Protein AF-A0A967TKH8-F1 (afdb_monomer)

Foldseek 3Di:
DFDAQPLVVVLCCCPPVVNVVVQCPPPPNVVPDSVVSSVVSVVVRVCCGPPVVVCPVVCVVPPWDADPNDID

Solvent-accessible surface area (backbone atoms only — not comparable to full-atom values): 4378 Å² total; per-residue (Å²): 139,84,74,76,68,63,51,70,62,55,48,44,46,43,52,69,70,69,28,45,78,62,51,27,70,38,92,93,27,67,86,60,46,70,69,62,49,50,54,49,48,51,55,49,35,47,46,44,48,69,63,48,52,69,47,53,59,56,50,69,76,68,54,80,44,80,54,99,94,40,81,89

pLDDT: mean 94.78, std 4.26, range [66.62, 98.38]

Structure (mmCIF, N/CA/C/O backbone):
data_AF-A0A967TKH8-F1
#
_entry.id   AF-A0A967TKH8-F1
#
loop_
_atom_site.group_PDB
_atom_site.id
_atom_site.type_symbol
_atom_site.label_atom_id
_atom_site.label_alt_id
_atom_site.label_comp_id
_atom_site.label_asym_id
_atom_site.label_entity_id
_atom_site.label_seq_id
_atom_site.pdbx_PDB_ins_code
_atom_site.Cartn_x
_atom_site.Cartn_y
_atom_site.Cartn_z
_atom_site.occupancy
_atom_site.B_iso_or_equiv
_atom_site.auth_seq_id
_atom_site.auth_comp_id
_atom_site.auth_asym_id
_atom_site.auth_atom_id
_atom_site.pdbx_PDB_model_num
ATOM 1 N N . MET A 1 1 ? 16.280 5.590 -5.584 1.00 66.62 1 MET A N 1
ATOM 2 C CA . MET A 1 1 ? 14.947 6.123 -5.227 1.00 66.62 1 MET A CA 1
ATOM 3 C C . MET A 1 1 ? 14.570 5.506 -3.889 1.00 66.62 1 MET A C 1
ATOM 5 O O . MET A 1 1 ? 14.970 4.371 -3.666 1.00 66.62 1 MET A O 1
ATOM 9 N N . ILE A 1 2 ? 13.899 6.229 -2.994 1.00 87.94 2 ILE A N 1
ATOM 10 C CA . ILE A 1 2 ? 13.471 5.695 -1.692 1.00 87.94 2 ILE A CA 1
ATOM 11 C C . ILE A 1 2 ? 11.958 5.882 -1.619 1.00 87.94 2 ILE A C 1
ATOM 13 O O . ILE A 1 2 ? 11.488 7.012 -1.718 1.00 87.94 2 ILE A O 1
ATOM 17 N N . TYR A 1 3 ? 11.215 4.787 -1.479 1.00 95.69 3 TYR A N 1
ATOM 18 C CA . TYR A 1 3 ? 9.810 4.815 -1.083 1.00 95.69 3 TYR A CA 1
ATOM 19 C C . TYR A 1 3 ? 9.741 4.505 0.408 1.00 95.69 3 TYR A C 1
ATOM 21 O O . TYR A 1 3 ? 10.358 3.549 0.869 1.00 95.69 3 TYR A O 1
ATOM 29 N N . ASN A 1 4 ? 9.019 5.337 1.151 1.00 95.56 4 ASN A N 1
ATOM 30 C CA . ASN A 1 4 ? 8.748 5.121 2.562 1.00 95.56 4 ASN A CA 1
ATOM 31 C C . ASN A 1 4 ? 7.239 5.218 2.769 1.00 95.56 4 ASN A C 1
ATOM 33 O O . ASN A 1 4 ? 6.662 6.291 2.579 1.00 95.56 4 ASN A O 1
ATOM 37 N N . ALA A 1 5 ? 6.603 4.100 3.115 1.00 97.12 5 ALA A N 1
ATOM 38 C CA . ALA A 1 5 ? 5.164 4.066 3.329 1.00 97.12 5 ALA A CA 1
ATOM 39 C C . ALA A 1 5 ? 4.793 4.919 4.561 1.00 97.12 5 ALA A C 1
ATOM 41 O O . ALA A 1 5 ? 5.361 4.709 5.637 1.00 97.12 5 ALA A O 1
ATOM 42 N N . PRO A 1 6 ? 3.846 5.871 4.456 1.00 97.56 6 PRO A N 1
ATOM 43 C CA . PRO A 1 6 ? 3.466 6.741 5.567 1.00 97.56 6 PR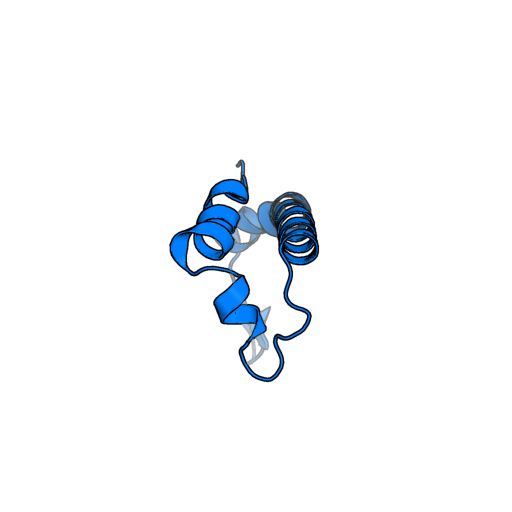O A CA 1
ATOM 44 C C . PRO A 1 6 ? 2.463 6.043 6.504 1.00 97.56 6 PRO A C 1
ATOM 46 O O . PRO A 1 6 ? 1.369 6.545 6.749 1.00 97.56 6 PRO A O 1
ATOM 49 N N . ILE A 1 7 ? 2.836 4.870 7.028 1.00 97.50 7 ILE A N 1
ATOM 50 C CA . ILE A 1 7 ? 1.955 3.979 7.806 1.00 97.50 7 ILE A CA 1
ATOM 51 C C . ILE A 1 7 ? 1.346 4.702 9.007 1.00 97.50 7 ILE A C 1
ATOM 53 O O . ILE A 1 7 ? 0.144 4.613 9.229 1.00 97.50 7 ILE A O 1
ATOM 57 N N . ARG A 1 8 ? 2.151 5.475 9.744 1.00 97.25 8 ARG A N 1
ATOM 58 C CA . ARG A 1 8 ? 1.674 6.234 10.909 1.00 97.25 8 ARG A CA 1
ATOM 59 C C . ARG A 1 8 ? 0.518 7.168 10.550 1.00 97.25 8 ARG A C 1
ATOM 61 O O . ARG A 1 8 ? -0.469 7.232 11.270 1.00 97.25 8 ARG A O 1
ATOM 68 N N . ASP A 1 9 ? 0.650 7.890 9.444 1.00 98.06 9 ASP A N 1
ATOM 69 C CA . ASP A 1 9 ? -0.362 8.856 9.031 1.00 98.06 9 ASP A CA 1
ATOM 70 C C . ASP A 1 9 ? -1.614 8.130 8.493 1.00 98.06 9 ASP A C 1
ATOM 72 O O . ASP A 1 9 ? -2.732 8.592 8.706 1.00 98.06 9 ASP A O 1
ATOM 76 N N . MET A 1 10 ? -1.454 6.957 7.863 1.00 97.25 10 MET A N 1
ATOM 77 C CA . MET A 1 10 ? -2.577 6.097 7.463 1.00 97.25 10 MET A CA 1
ATOM 78 C C . MET A 1 10 ? -3.346 5.545 8.673 1.00 97.25 10 MET A C 1
ATOM 80 O O . MET A 1 10 ? -4.575 5.600 8.679 1.00 97.25 10 MET A O 1
ATOM 84 N N . LEU A 1 11 ? -2.641 5.066 9.703 1.00 96.56 11 LEU A N 1
ATOM 85 C CA . LEU A 1 11 ? -3.249 4.604 10.954 1.00 96.56 11 LEU A CA 1
ATOM 86 C C . LEU A 1 11 ? -3.998 5.739 11.649 1.00 96.56 11 LEU A C 1
ATOM 88 O O . LEU A 1 11 ? -5.169 5.576 11.969 1.00 96.56 11 LEU A O 1
ATOM 92 N N . PHE A 1 12 ? -3.388 6.922 11.762 1.00 96.25 12 PHE A N 1
ATOM 93 C CA . PHE A 1 12 ? -4.049 8.107 12.315 1.00 96.25 12 PHE A CA 1
ATOM 94 C C . PHE A 1 12 ? -5.389 8.409 11.622 1.00 96.25 12 PHE A C 1
ATOM 96 O O . PHE A 1 12 ? -6.398 8.674 12.280 1.00 96.25 12 PHE A O 1
ATOM 103 N N . LEU A 1 13 ? -5.432 8.347 10.287 1.00 96.19 13 LEU A N 1
ATOM 104 C CA . LEU A 1 13 ? -6.666 8.601 9.541 1.00 96.19 13 LEU A CA 1
ATOM 105 C C . LEU A 1 13 ? -7.768 7.588 9.870 1.00 96.19 13 LEU A C 1
ATOM 107 O O . LEU A 1 13 ? -8.936 7.965 9.966 1.00 96.19 13 LEU A O 1
ATOM 111 N N . VAL A 1 14 ? -7.424 6.314 10.032 1.00 94.75 14 VAL A N 1
ATOM 112 C CA . VAL A 1 14 ? -8.416 5.263 10.282 1.00 94.75 14 VAL A CA 1
ATOM 113 C C . VAL A 1 14 ? -8.832 5.222 11.752 1.00 94.75 14 VAL A C 1
ATOM 115 O O . VAL A 1 14 ? -10.026 5.184 12.054 1.00 94.75 14 VAL A O 1
ATOM 118 N N . GLU A 1 15 ? -7.868 5.286 12.662 1.00 93.12 15 GLU A N 1
ATOM 119 C CA . GLU A 1 15 ? -8.084 5.136 14.099 1.00 93.12 15 GLU A CA 1
ATOM 120 C C . GLU A 1 15 ? -8.641 6.407 14.736 1.00 93.12 15 GLU A C 1
ATOM 122 O O . GLU A 1 15 ? -9.661 6.349 15.421 1.00 93.12 15 GLU A O 1
ATOM 127 N N . GLU A 1 16 ? -8.015 7.559 14.487 1.00 91.25 16 GLU A N 1
ATOM 128 C CA . GLU A 1 16 ? -8.349 8.804 15.184 1.00 91.25 16 GLU A CA 1
ATOM 129 C C . GLU A 1 16 ? -9.374 9.642 14.421 1.00 91.25 16 GLU A C 1
ATOM 131 O O . GLU A 1 16 ? -10.320 10.171 15.009 1.00 91.25 16 GLU A O 1
ATOM 136 N N . TRP A 1 17 ? -9.208 9.774 13.103 1.00 94.00 17 TRP A N 1
ATOM 137 C CA . TRP A 1 17 ? -10.055 10.667 12.312 1.00 94.00 17 TRP A CA 1
ATOM 138 C C . TRP A 1 17 ? -11.396 10.030 11.930 1.00 94.00 17 TRP A C 1
ATOM 140 O O . TRP A 1 17 ? -12.466 10.583 12.206 1.00 94.00 17 TRP A O 1
ATOM 150 N N . LEU A 1 18 ? -11.361 8.859 11.289 1.00 92.19 18 LEU A N 1
ATOM 151 C CA . LEU A 1 18 ? -12.571 8.123 10.913 1.00 92.19 18 LEU A CA 1
ATOM 152 C C . LEU A 1 18 ? -13.213 7.473 12.147 1.00 92.19 18 LEU A C 1
ATOM 154 O O . LEU A 1 18 ? -14.427 7.610 12.366 1.00 92.19 18 LEU A O 1
ATOM 158 N N . GLY A 1 19 ? -12.385 6.858 12.991 1.00 92.12 19 GLY A N 1
ATOM 159 C CA . GLY A 1 19 ? -12.794 6.113 14.173 1.00 92.12 19 GLY A CA 1
ATOM 160 C C . GLY A 1 19 ? -13.078 4.661 13.817 1.00 92.12 19 GLY A C 1
ATOM 161 O O . GLY A 1 19 ? -14.149 4.356 13.285 1.00 92.12 19 GLY A O 1
ATOM 162 N N . ILE A 1 20 ? -12.147 3.770 14.155 1.00 90.06 20 ILE A N 1
ATOM 163 C CA . ILE A 1 20 ? -12.214 2.346 13.799 1.00 90.06 20 ILE A CA 1
ATOM 164 C C . ILE A 1 20 ? -13.489 1.663 14.315 1.00 90.06 20 ILE A C 1
ATOM 166 O O . ILE A 1 20 ? -14.147 0.940 13.575 1.00 90.06 20 ILE A O 1
ATOM 170 N N . ASP A 1 21 ? -13.958 2.036 15.509 1.00 89.19 21 ASP A N 1
ATOM 171 C CA . ASP A 1 21 ? -15.217 1.540 16.082 1.00 89.19 21 ASP A CA 1
ATOM 172 C C . ASP A 1 21 ? -16.439 1.769 15.184 1.00 89.19 21 ASP A C 1
ATOM 174 O O . ASP A 1 21 ? -17.429 1.038 15.266 1.00 89.19 21 ASP A O 1
ATOM 178 N N . LYS A 1 22 ? -16.424 2.822 14.359 1.00 91.38 22 LYS A N 1
ATOM 179 C CA . LYS A 1 22 ? -17.518 3.096 13.420 1.00 91.38 22 LYS A CA 1
ATOM 180 C C . LYS A 1 22 ? -17.446 2.173 12.211 1.00 91.38 22 LYS A C 1
ATOM 182 O O . LYS A 1 22 ? -18.497 1.797 11.702 1.00 91.38 22 LYS A O 1
ATOM 187 N N . LEU A 1 23 ? -16.236 1.826 11.773 1.00 89.56 23 LEU A N 1
ATOM 188 C CA . LEU A 1 23 ? -16.006 0.909 10.660 1.00 89.56 23 LEU A CA 1
ATOM 189 C C . LEU A 1 23 ? -16.429 -0.507 11.042 1.00 89.56 23 LEU A C 1
ATOM 191 O O . LEU A 1 23 ? -17.170 -1.128 10.291 1.00 89.56 23 LEU A O 1
ATOM 195 N N . ASN A 1 24 ? -16.099 -0.952 12.254 1.00 91.56 24 ASN A N 1
ATOM 196 C CA . ASN A 1 24 ? -16.415 -2.307 12.720 1.00 91.56 24 ASN A CA 1
ATOM 197 C C . ASN A 1 24 ? -17.916 -2.572 12.874 1.00 91.56 24 ASN A C 1
ATOM 199 O O . ASN A 1 24 ? -18.361 -3.710 12.964 1.00 91.56 24 ASN A O 1
ATOM 203 N N . ARG A 1 25 ? -18.723 -1.510 12.944 1.00 93.44 25 ARG A N 1
ATOM 204 C CA . ARG A 1 25 ? -20.189 -1.599 13.014 1.00 93.44 25 ARG A CA 1
ATOM 205 C C . ARG A 1 25 ? -20.842 -1.681 11.638 1.00 93.44 25 ARG A C 1
ATOM 207 O O . ARG A 1 25 ? -22.065 -1.818 11.566 1.00 93.44 25 ARG A O 1
ATOM 214 N N . LEU A 1 26 ? -20.073 -1.528 10.562 1.00 94.19 26 LEU A N 1
ATOM 215 C CA . LEU A 1 26 ? -20.588 -1.694 9.213 1.00 94.19 26 LEU A CA 1
ATOM 216 C C . LEU A 1 26 ? -20.775 -3.188 8.921 1.00 94.19 26 LEU A C 1
ATOM 218 O O . LEU A 1 26 ? -19.897 -3.980 9.259 1.00 94.19 26 LEU A O 1
ATOM 222 N N . PRO A 1 27 ? -21.881 -3.577 8.262 1.00 96.00 27 PRO A N 1
ATOM 223 C CA . PRO A 1 27 ? -22.093 -4.965 7.873 1.00 96.00 27 PRO A CA 1
ATOM 224 C C . PRO A 1 27 ? -20.922 -5.497 7.035 1.00 96.00 27 PRO A C 1
ATOM 226 O O . PRO A 1 27 ? -20.611 -4.922 5.987 1.00 96.00 27 PRO A O 1
ATOM 229 N N . GLY A 1 28 ? -20.302 -6.591 7.476 1.00 94.81 28 GLY A N 1
ATOM 230 C CA . GLY A 1 28 ? -19.158 -7.227 6.811 1.00 94.81 28 GLY A CA 1
ATOM 231 C C . GLY A 1 28 ? -17.777 -6.707 7.229 1.00 94.81 28 GLY A C 1
ATOM 232 O O . GLY A 1 28 ? -16.785 -7.124 6.636 1.00 94.81 28 GLY A O 1
ATOM 233 N N . TYR A 1 29 ? -17.702 -5.804 8.210 1.00 92.38 29 TYR A N 1
ATOM 234 C CA . TYR A 1 29 ? -16.456 -5.254 8.761 1.00 92.38 29 TYR A CA 1
ATOM 235 C C . TYR A 1 29 ? -16.289 -5.559 10.254 1.00 92.38 29 TYR A C 1
ATOM 237 O O . TYR A 1 29 ? -15.458 -4.948 10.915 1.00 92.38 29 TYR A O 1
ATOM 245 N N . GLU A 1 30 ? -17.059 -6.497 10.799 1.00 93.75 30 GLU A N 1
ATOM 246 C CA . GLU A 1 30 ? -17.097 -6.802 12.233 1.00 93.75 30 GLU A CA 1
ATOM 247 C C . GLU A 1 30 ? -15.722 -7.191 12.803 1.00 93.75 30 GLU A C 1
ATOM 249 O O . GLU A 1 30 ? -15.427 -6.869 13.953 1.00 93.75 30 GLU A O 1
ATOM 254 N N . ASP A 1 31 ? -14.877 -7.809 11.973 1.00 90.19 31 ASP A N 1
ATOM 255 C CA . ASP A 1 31 ? -13.514 -8.245 12.306 1.00 90.19 31 ASP A CA 1
ATOM 256 C C . ASP A 1 31 ? -12.430 -7.235 11.881 1.00 90.19 31 ASP A C 1
ATOM 258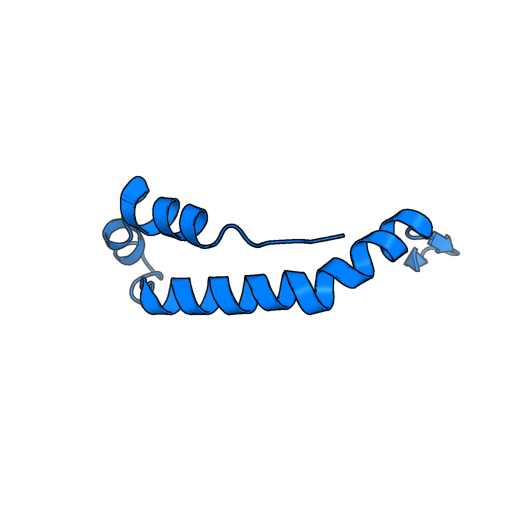 O O . ASP A 1 31 ? -11.246 -7.560 11.851 1.00 90.19 31 ASP A O 1
ATOM 262 N N . PHE A 1 32 ? -12.803 -6.017 11.482 1.00 91.25 32 PHE A N 1
ATOM 263 C CA . PHE A 1 32 ? -11.820 -4.979 11.188 1.00 91.25 32 PHE A CA 1
ATOM 264 C C . PHE A 1 32 ? -11.209 -4.496 12.511 1.00 91.25 32 PHE A C 1
ATOM 266 O O . PHE A 1 32 ? -11.927 -4.101 13.412 1.00 91.25 32 PHE A O 1
ATOM 273 N N . ASP A 1 33 ? -9.894 -4.537 12.695 1.00 91.69 33 ASP A N 1
ATOM 274 C CA . ASP A 1 33 ? -9.275 -4.105 13.954 1.00 91.69 33 ASP 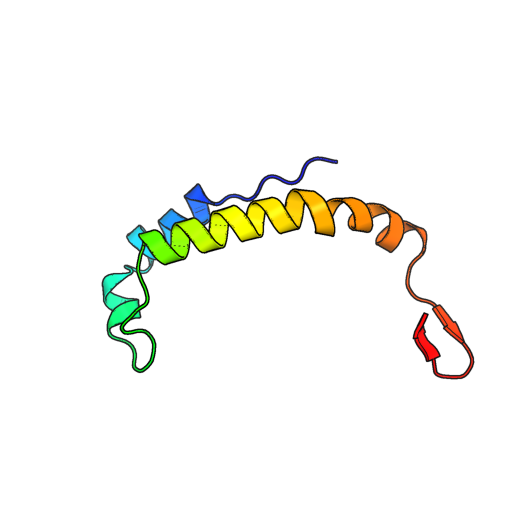A CA 1
ATOM 275 C C . ASP A 1 33 ? -7.909 -3.449 13.726 1.00 91.69 33 ASP A C 1
ATOM 277 O O . ASP A 1 33 ? -7.303 -3.587 12.659 1.00 91.69 33 ASP A O 1
ATOM 281 N N . SER A 1 34 ? -7.456 -2.686 14.723 1.00 91.75 34 SE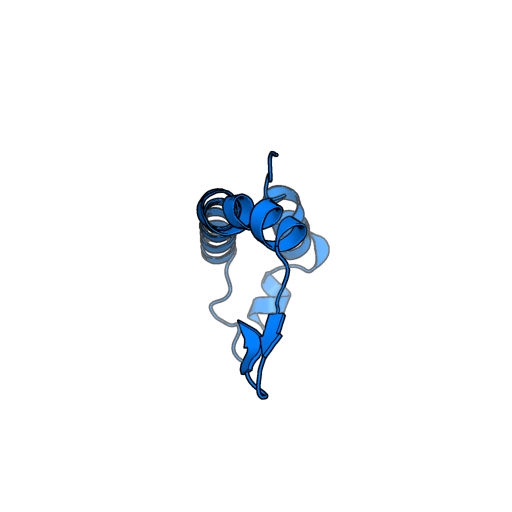R A N 1
ATOM 282 C CA . SER A 1 34 ? -6.239 -1.871 14.646 1.00 91.75 34 SER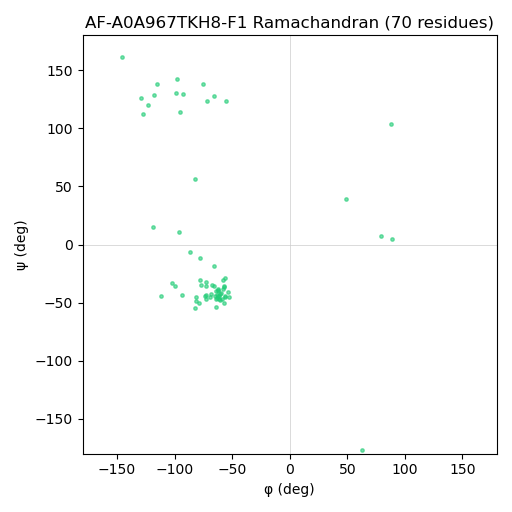 A CA 1
ATOM 283 C C . SER A 1 34 ? -4.977 -2.706 14.465 1.00 91.75 34 SER A C 1
ATOM 285 O O . SER A 1 34 ? -4.106 -2.330 13.679 1.00 91.75 34 SER A O 1
ATOM 287 N N . ASP A 1 35 ? -4.884 -3.848 15.145 1.00 93.75 35 ASP A N 1
ATOM 288 C CA . ASP A 1 35 ? -3.698 -4.700 15.089 1.00 93.75 35 ASP A CA 1
ATOM 289 C C . ASP A 1 35 ? -3.590 -5.344 13.701 1.00 93.75 35 ASP A C 1
ATOM 291 O O . ASP A 1 35 ? -2.531 -5.305 13.064 1.00 93.75 35 ASP A O 1
ATOM 295 N N . THR A 1 36 ? -4.709 -5.862 13.186 1.00 93.50 36 THR A N 1
ATOM 296 C CA . THR A 1 36 ? -4.796 -6.417 11.830 1.00 93.50 36 THR A CA 1
ATOM 297 C C . THR A 1 36 ? -4.495 -5.354 10.774 1.00 93.50 36 THR A C 1
ATOM 299 O O . THR A 1 36 ? -3.722 -5.607 9.845 1.00 93.50 36 THR A O 1
ATOM 302 N N . LEU A 1 37 ? -5.050 -4.146 10.911 1.00 94.62 37 LEU A N 1
ATOM 303 C CA . LEU A 1 37 ? -4.774 -3.034 10.001 1.00 94.62 37 LEU A CA 1
ATOM 304 C C . LEU A 1 37 ? -3.288 -2.658 10.001 1.00 94.62 37 LEU A C 1
ATOM 306 O O . LEU A 1 37 ? -2.696 -2.523 8.928 1.00 94.62 37 LEU A O 1
ATOM 310 N N . GLY A 1 38 ? -2.682 -2.512 11.180 1.00 96.69 38 GLY A N 1
ATOM 311 C CA . GLY A 1 38 ? -1.262 -2.201 11.330 1.00 96.69 38 GLY A CA 1
ATOM 312 C C . GLY A 1 38 ? -0.378 -3.237 10.642 1.00 96.69 38 GLY A C 1
ATOM 313 O O . GLY A 1 38 ? 0.444 -2.875 9.798 1.00 96.69 38 GLY A O 1
ATOM 314 N N . ALA A 1 39 ? -0.616 -4.523 10.908 1.00 97.38 39 ALA A N 1
ATOM 315 C CA . ALA A 1 39 ? 0.133 -5.618 10.292 1.00 97.38 39 ALA A CA 1
ATOM 316 C C . ALA A 1 39 ? 0.019 -5.623 8.756 1.00 97.38 39 ALA A C 1
ATOM 318 O O . ALA A 1 39 ? 1.016 -5.809 8.052 1.00 97.38 39 ALA A O 1
ATOM 319 N N . ILE A 1 40 ? -1.181 -5.376 8.219 1.00 96.75 40 ILE A N 1
ATOM 320 C CA . ILE A 1 40 ? -1.402 -5.279 6.768 1.00 96.75 40 ILE A CA 1
ATOM 321 C C . ILE A 1 40 ? -0.629 -4.097 6.178 1.00 96.75 40 ILE A C 1
ATOM 323 O O . ILE A 1 40 ? 0.024 -4.254 5.145 1.00 96.75 40 ILE A O 1
ATOM 327 N N . LEU A 1 41 ? -0.691 -2.920 6.805 1.00 97.88 41 LEU A N 1
ATOM 328 C CA . LEU A 1 41 ? -0.008 -1.725 6.308 1.00 97.88 41 LEU A CA 1
ATOM 329 C C . LEU A 1 41 ? 1.520 -1.872 6.348 1.00 97.88 41 LEU A C 1
ATOM 331 O O . LEU A 1 41 ? 2.195 -1.404 5.429 1.00 97.88 41 LEU A O 1
ATOM 335 N N . GLU A 1 42 ? 2.064 -2.545 7.362 1.00 98.12 42 GLU A N 1
ATOM 336 C CA . GLU A 1 42 ? 3.496 -2.847 7.464 1.00 98.12 42 GLU A CA 1
ATOM 337 C C . GLU A 1 42 ? 3.981 -3.764 6.340 1.00 98.12 42 GL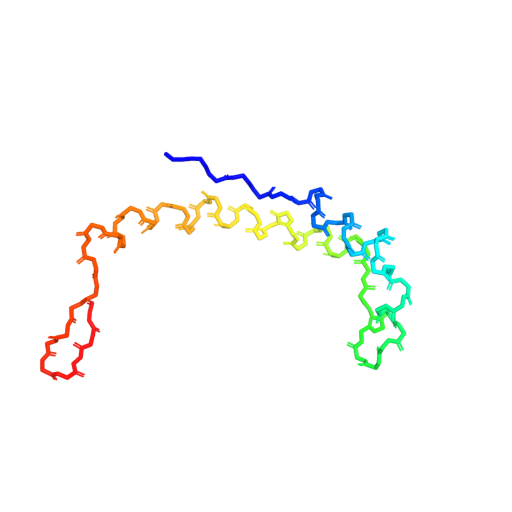U A C 1
ATOM 339 O O . GLU A 1 42 ? 4.909 -3.402 5.606 1.00 98.12 42 GLU A O 1
ATOM 344 N N . GLU A 1 43 ? 3.336 -4.916 6.141 1.00 98.31 43 GLU A N 1
ATOM 345 C CA . GLU A 1 43 ? 3.737 -5.836 5.071 1.00 98.31 43 GLU A CA 1
ATOM 346 C C . GLU A 1 43 ? 3.458 -5.251 3.679 1.00 98.31 43 GLU A C 1
ATOM 348 O O . GLU A 1 43 ? 4.282 -5.411 2.776 1.00 98.31 43 GLU A O 1
ATOM 353 N N . ALA A 1 44 ? 2.375 -4.488 3.497 1.00 98.38 44 ALA A N 1
ATOM 354 C CA . ALA A 1 44 ? 2.126 -3.764 2.250 1.00 98.38 44 ALA A CA 1
ATOM 355 C C . ALA A 1 44 ? 3.218 -2.718 1.978 1.00 98.38 44 ALA A C 1
ATOM 357 O O . ALA A 1 44 ? 3.737 -2.635 0.864 1.00 98.38 44 ALA A O 1
ATOM 358 N N . GLY A 1 45 ? 3.622 -1.946 2.990 1.00 97.94 45 GLY A N 1
ATOM 359 C CA . GLY A 1 45 ? 4.704 -0.968 2.880 1.00 97.94 45 GLY A CA 1
ATOM 360 C C . GLY A 1 45 ? 6.039 -1.612 2.501 1.00 97.94 45 GLY A C 1
ATOM 361 O O . GLY A 1 45 ? 6.750 -1.112 1.621 1.00 97.94 45 GLY A O 1
ATOM 362 N N . LYS A 1 46 ? 6.356 -2.760 3.104 1.00 97.75 46 LYS A N 1
ATOM 363 C CA . LYS A 1 46 ? 7.530 -3.568 2.763 1.00 97.75 46 LYS A CA 1
ATOM 364 C C . LYS A 1 46 ? 7.454 -4.113 1.340 1.00 97.75 46 LYS A C 1
ATOM 366 O O . LYS A 1 46 ? 8.423 -3.950 0.601 1.00 97.75 46 LYS A O 1
ATOM 371 N N . PHE A 1 47 ? 6.327 -4.686 0.924 1.00 98.00 47 PHE A N 1
ATOM 372 C CA . PHE A 1 47 ? 6.121 -5.177 -0.443 1.00 98.00 47 PHE A CA 1
ATOM 373 C C . PHE A 1 47 ? 6.285 -4.055 -1.477 1.00 98.00 47 PHE A C 1
ATOM 375 O O . PHE A 1 47 ? 7.053 -4.186 -2.428 1.00 98.00 47 PHE A O 1
ATOM 382 N N . CYS A 1 48 ? 5.668 -2.895 -1.242 1.00 97.94 48 CYS A N 1
ATOM 383 C CA . CYS A 1 48 ? 5.839 -1.718 -2.092 1.00 97.94 48 CYS A CA 1
ATOM 384 C C . CYS A 1 48 ? 7.307 -1.275 -2.189 1.00 97.94 48 CYS A C 1
ATOM 386 O O . CYS A 1 48 ? 7.765 -0.879 -3.257 1.00 97.94 48 CYS A O 1
ATOM 388 N N . SER A 1 49 ? 8.059 -1.355 -1.090 1.00 96.56 49 SER A N 1
ATOM 389 C CA . SER A 1 49 ? 9.463 -0.926 -1.047 1.00 96.56 49 SER A CA 1
ATOM 390 C C . SER A 1 49 ? 10.431 -1.932 -1.678 1.00 96.56 49 SER A C 1
ATOM 392 O O . SER A 1 49 ? 11.475 -1.527 -2.186 1.00 96.56 49 SER A O 1
ATOM 394 N N . THR A 1 50 ? 10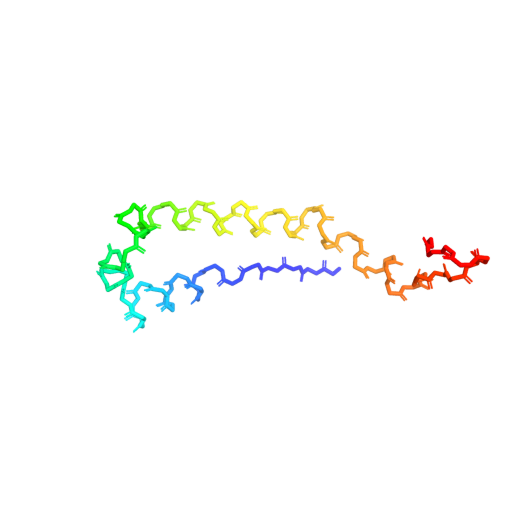.113 -3.227 -1.616 1.00 96.50 50 THR A N 1
ATOM 395 C CA . THR A 1 50 ? 11.024 -4.322 -1.999 1.00 96.50 50 THR A CA 1
ATOM 396 C C . THR A 1 50 ? 10.720 -4.914 -3.367 1.00 96.50 50 THR A C 1
ATOM 398 O O . THR A 1 50 ? 11.660 -5.271 -4.065 1.00 96.50 50 THR A O 1
ATOM 401 N N . GLU A 1 51 ? 9.451 -4.951 -3.775 1.00 97.06 51 GLU A N 1
ATOM 402 C CA . GLU A 1 51 ? 9.015 -5.583 -5.025 1.00 97.06 51 GLU A CA 1
ATOM 403 C C . GLU A 1 51 ? 8.522 -4.554 -6.050 1.00 97.06 51 GLU A C 1
ATOM 405 O O . GLU A 1 51 ? 8.911 -4.610 -7.213 1.00 97.06 51 GLU A O 1
ATOM 410 N N . ILE A 1 52 ? 7.718 -3.565 -5.634 1.00 97.25 52 ILE A N 1
ATOM 411 C CA . ILE A 1 52 ? 7.142 -2.574 -6.567 1.00 97.25 52 ILE A CA 1
ATOM 412 C C . ILE A 1 52 ? 8.136 -1.456 -6.905 1.00 97.25 52 ILE A C 1
ATOM 414 O O . ILE A 1 52 ? 8.327 -1.116 -8.070 1.00 97.25 52 ILE A O 1
ATOM 418 N N . LEU A 1 53 ? 8.790 -0.853 -5.906 1.00 97.38 53 LEU A N 1
ATOM 419 C CA . LEU A 1 53 ? 9.723 0.257 -6.129 1.00 97.38 53 LEU A CA 1
ATOM 420 C C . LEU A 1 53 ? 10.826 -0.064 -7.160 1.00 97.38 53 LEU A C 1
ATOM 422 O O . LEU A 1 53 ? 11.116 0.820 -7.975 1.00 97.38 53 LEU A O 1
ATOM 426 N N . PRO A 1 54 ? 11.436 -1.269 -7.179 1.00 96.31 54 PRO A N 1
ATOM 427 C CA . PRO A 1 54 ? 12.413 -1.626 -8.204 1.00 96.31 54 PRO A CA 1
ATOM 428 C C . PRO A 1 54 ? 11.882 -1.516 -9.636 1.00 96.31 54 PRO A C 1
ATOM 430 O O . PRO A 1 54 ? 12.622 -1.071 -10.510 1.00 96.31 54 PRO A O 1
ATOM 433 N N . THR A 1 55 ? 10.608 -1.842 -9.884 1.00 96.12 55 THR A N 1
ATOM 434 C CA . THR A 1 55 ? 10.031 -1.812 -11.240 1.00 96.12 55 THR A CA 1
ATOM 435 C C . THR A 1 55 ? 9.680 -0.402 -11.710 1.00 96.12 55 THR A C 1
ATOM 437 O O . THR A 1 55 ? 9.376 -0.210 -12.883 1.00 96.12 55 THR A O 1
ATOM 440 N N . ASN A 1 56 ? 9.697 0.594 -10.818 1.00 96.25 56 ASN A N 1
ATOM 441 C CA . ASN A 1 56 ? 9.208 1.940 -11.115 1.00 96.25 56 ASN A CA 1
ATOM 442 C C . ASN A 1 56 ? 10.020 2.629 -12.221 1.00 96.25 56 ASN A C 1
ATOM 444 O O . ASN A 1 56 ? 9.456 3.249 -13.116 1.00 96.25 56 ASN A O 1
ATOM 448 N N . ARG A 1 57 ? 11.352 2.509 -12.168 1.00 96.00 57 ARG A N 1
ATOM 449 C CA . ARG A 1 57 ? 12.229 3.124 -13.171 1.00 96.00 57 ARG A CA 1
ATOM 450 C C . ARG A 1 57 ? 12.150 2.392 -14.504 1.00 96.00 57 ARG A C 1
ATOM 452 O O . ARG A 1 57 ? 11.986 3.035 -15.531 1.00 96.00 57 ARG A O 1
ATOM 459 N N . ASP A 1 58 ? 12.235 1.066 -14.473 1.00 95.88 58 ASP A N 1
ATOM 460 C CA . ASP A 1 58 ? 12.197 0.263 -15.693 1.00 95.88 58 ASP A CA 1
ATOM 461 C C . ASP A 1 58 ? 10.858 0.434 -16.418 1.00 95.88 58 ASP A C 1
ATOM 463 O O . ASP A 1 58 ? 10.842 0.570 -17.639 1.00 95.88 58 ASP A O 1
ATOM 467 N N . GLY A 1 59 ? 9.748 0.505 -15.677 1.00 95.56 59 GLY A N 1
ATOM 468 C CA . GLY A 1 59 ? 8.427 0.776 -16.241 1.00 95.56 59 GLY A CA 1
ATOM 469 C C . GLY A 1 59 ? 8.318 2.146 -16.920 1.00 95.56 59 GLY A C 1
ATOM 470 O O . GLY A 1 59 ? 7.695 2.239 -17.975 1.00 95.56 59 GLY A O 1
ATOM 471 N N . ASP A 1 60 ? 8.941 3.187 -16.357 1.00 96.50 60 ASP A N 1
ATOM 472 C CA . ASP A 1 60 ? 8.970 4.540 -16.937 1.00 96.50 60 ASP A CA 1
ATOM 473 C C . ASP A 1 60 ? 9.881 4.626 -18.173 1.00 96.50 60 ASP A C 1
ATOM 475 O O . ASP A 1 60 ? 9.500 5.199 -19.192 1.00 96.50 60 ASP A O 1
ATOM 479 N N . GLU A 1 61 ? 11.069 4.014 -18.114 1.00 97.50 61 GLU A N 1
ATOM 480 C CA . GLU A 1 61 ? 12.059 4.081 -19.197 1.00 97.50 61 GLU A CA 1
ATOM 481 C C . GLU A 1 61 ? 11.667 3.240 -20.422 1.00 97.50 61 GLU A C 1
ATOM 483 O O . GLU A 1 61 ? 11.954 3.642 -21.552 1.00 97.50 61 GLU A O 1
ATOM 488 N N . HIS A 1 62 ? 11.023 2.085 -20.223 1.00 95.81 62 HIS A N 1
ATOM 489 C CA . HIS A 1 62 ? 10.701 1.155 -21.313 1.00 95.81 62 HIS A CA 1
ATOM 490 C C . HIS A 1 62 ? 9.250 1.274 -21.800 1.00 95.81 62 HIS A C 1
ATOM 492 O O . HIS A 1 62 ? 9.003 1.147 -23.001 1.00 95.81 62 HIS A O 1
ATOM 498 N N . GLY A 1 63 ? 8.297 1.548 -20.902 1.00 94.88 63 GLY A N 1
ATOM 499 C CA . GLY A 1 63 ? 6.871 1.618 -21.224 1.00 94.88 63 GLY A CA 1
ATOM 500 C C . GLY A 1 63 ? 6.273 0.297 -21.732 1.00 94.88 63 GLY A C 1
ATOM 501 O O . GLY A 1 63 ? 6.932 -0.737 -21.789 1.00 94.88 63 GLY A O 1
ATOM 502 N N . ALA A 1 64 ? 4.990 0.335 -22.097 1.00 96.12 64 ALA A N 1
ATOM 503 C CA . ALA A 1 64 ? 4.288 -0.796 -22.703 1.00 96.12 64 ALA A CA 1
ATOM 504 C C . ALA A 1 64 ? 4.238 -0.650 -24.232 1.00 96.12 64 ALA A C 1
ATOM 506 O O . ALA A 1 64 ? 4.021 0.452 -24.748 1.00 96.12 64 ALA A O 1
ATOM 507 N N . VAL A 1 65 ? 4.373 -1.757 -24.965 1.00 96.88 65 VAL A N 1
ATOM 508 C CA . VAL A 1 65 ? 4.395 -1.767 -26.436 1.00 96.88 65 VAL A CA 1
ATOM 509 C C . VAL A 1 65 ? 3.219 -2.570 -26.986 1.00 96.88 65 VAL A C 1
ATOM 511 O O . VAL A 1 65 ? 3.014 -3.720 -26.615 1.00 96.88 65 VAL A O 1
ATOM 514 N N . LEU A 1 66 ? 2.456 -1.986 -27.916 1.00 97.56 66 LEU A N 1
ATOM 515 C CA . LEU A 1 66 ? 1.388 -2.677 -28.645 1.00 97.56 66 LEU A CA 1
ATOM 516 C C . LEU A 1 66 ? 1.913 -3.210 -29.986 1.00 97.56 66 LEU A C 1
ATOM 518 O O . LEU A 1 66 ? 2.212 -2.424 -30.883 1.00 97.56 66 LEU A O 1
ATOM 522 N N . THR A 1 67 ? 1.954 -4.533 -30.146 1.00 97.12 67 THR A N 1
ATOM 523 C CA . THR A 1 67 ? 2.332 -5.209 -31.401 1.00 97.12 67 THR A CA 1
ATOM 524 C C . THR A 1 67 ? 1.279 -6.251 -31.774 1.00 97.12 67 THR A C 1
ATOM 526 O O . THR A 1 67 ? 0.928 -7.097 -30.954 1.00 97.12 67 THR A O 1
ATOM 529 N N . ASP A 1 68 ? 0.739 -6.182 -32.996 1.00 96.25 68 ASP A N 1
ATOM 530 C CA . ASP A 1 68 ? -0.264 -7.124 -33.532 1.00 96.25 68 ASP A CA 1
ATOM 531 C C . ASP A 1 68 ? -1.462 -7.384 -32.593 1.00 96.25 68 ASP A C 1
ATOM 533 O O . ASP A 1 68 ? -1.948 -8.506 -32.440 1.00 96.25 68 ASP A O 1
ATOM 537 N N . GLY A 1 69 ? -1.936 -6.328 -31.924 1.00 97.50 69 GLY A N 1
ATOM 538 C CA . GLY A 1 69 ? -3.060 -6.400 -30.986 1.00 97.50 69 GLY A CA 1
ATOM 539 C C . GLY A 1 69 ? -2.713 -6.944 -29.594 1.00 97.50 69 GLY A C 1
ATOM 540 O O . GLY A 1 69 ? -3.626 -7.141 -28.793 1.00 97.50 69 GLY A O 1
ATOM 541 N N . LYS A 1 70 ? -1.431 -7.173 -29.280 1.00 96.94 70 LYS A N 1
ATOM 542 C CA . LYS A 1 70 ? -0.953 -7.602 -27.954 1.00 96.94 70 LYS A CA 1
A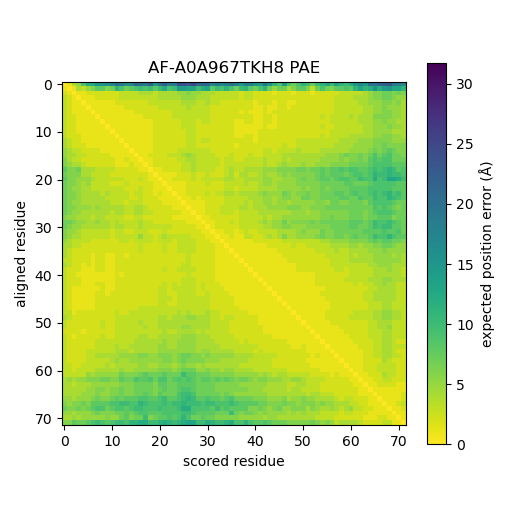TOM 543 C C . LYS A 1 70 ? -0.073 -6.539 -27.304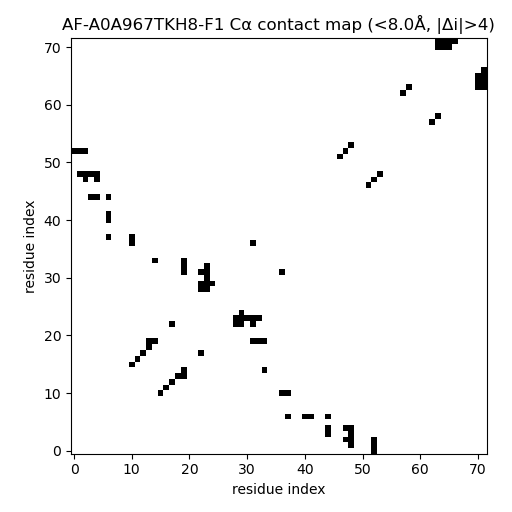 1.00 96.94 70 LYS A C 1
ATOM 545 O O . LYS A 1 70 ? 0.776 -5.958 -27.972 1.00 96.94 70 LYS A O 1
ATOM 550 N N . VAL A 1 71 ? -0.273 -6.320 -26.006 1.00 96.25 71 VAL A N 1
ATOM 551 C CA . VAL A 1 71 ? 0.577 -5.452 -25.182 1.00 96.25 71 VAL A CA 1
ATOM 552 C C . VAL A 1 71 ? 1.659 -6.303 -24.525 1.00 96.25 71 VAL A C 1
ATOM 554 O O . VAL A 1 71 ? 1.340 -7.341 -23.938 1.00 96.25 71 VAL A O 1
ATOM 557 N N . THR A 1 72 ? 2.908 -5.870 -24.644 1.00 88.81 72 THR A N 1
ATOM 558 C CA . THR A 1 72 ? 4.087 -6.454 -23.989 1.00 88.81 72 THR A CA 1
ATOM 559 C C . THR A 1 72 ? 4.840 -5.399 -23.212 1.00 88.81 72 THR A C 1
ATOM 561 O O . THR A 1 72 ? 4.891 -4.255 -23.725 1.00 88.81 72 THR A O 1
#

Sequence (72 aa):
MIYNAPIRDMLFLVEEWLGIDKLNRLPGYEDFDSDTLGAILEEAGKFCSTEILPTNRDGDEHGAVLTDGKVT

Secondary structure (DSSP, 8-state):
------HHHHHHIIIIIIIHHHHTTSTT-TT--HHHHHHHHHHHHHHIIIIIHHHHHHHHHH---EETTEE-

Radius of gyration: 18.03 Å; Cα contacts (8 Å, |Δi|>4): 50; chains: 1; bounding box: 37×19×50 Å

Mean predicted aligned error: 3.69 Å